Protein AF-A0A382C1T0-F1 (afdb_monomer)

Mean predicted aligned error: 5.66 Å

Secondary structure (DSSP, 8-state):
---HHHHHHHHHHHHHHHHTT---EEEEEE-TT--EEEEEE-HHHHH--

Sequence (49 aa):
MTTKQDKAAIEYVLHTAREEDVKFIRLWFSDILGNMKGIAITVEELEDA

Radius of gyration: 12.76 Å; Cα contacts (8 Å, |Δi|>4): 39; chains: 1; bounding box: 29×19×31 Å

Structure (mmCIF, N/CA/C/O backbone):
data_AF-A0A382C1T0-F1
#
_entry.id   AF-A0A382C1T0-F1
#
loop_
_atom_site.group_PDB
_atom_site.id
_atom_site.type_symbol
_atom_site.label_atom_id
_atom_site.label_alt_id
_atom_site.label_comp_id
_atom_site.label_asym_id
_atom_site.label_entity_id
_atom_site.label_seq_id
_atom_site.pdbx_PDB_ins_code
_atom_site.Cartn_x
_atom_site.Cartn_y
_atom_site.Cartn_z
_atom_site.occupancy
_atom_site.B_iso_or_equiv
_atom_site.auth_seq_id
_atom_site.auth_comp_id
_atom_site.auth_asym_id
_atom_site.auth_atom_id
_atom_site.pdbx_PDB_model_num
ATOM 1 N N . MET A 1 1 ? 10.736 -10.273 10.251 1.00 50.59 1 MET A N 1
ATOM 2 C CA . MET A 1 1 ? 10.961 -9.729 11.607 1.00 50.59 1 MET A CA 1
ATOM 3 C C . MET A 1 1 ? 10.219 -8.409 11.673 1.00 50.59 1 MET A C 1
ATOM 5 O O . MET A 1 1 ? 10.755 -7.412 11.221 1.00 50.59 1 MET A O 1
ATOM 9 N N . THR A 1 2 ? 8.968 -8.423 12.125 1.00 51.00 2 THR A N 1
ATOM 10 C CA . THR A 1 2 ? 8.149 -7.210 12.249 1.00 51.00 2 THR A CA 1
ATOM 11 C C . THR A 1 2 ? 8.493 -6.577 13.588 1.00 51.00 2 THR A C 1
ATOM 13 O O . THR A 1 2 ? 8.293 -7.191 14.640 1.00 51.00 2 THR A O 1
ATOM 16 N N . THR A 1 3 ? 9.119 -5.409 13.560 1.00 62.50 3 THR A N 1
ATOM 17 C CA . THR A 1 3 ? 9.481 -4.687 14.776 1.00 62.50 3 THR A CA 1
ATOM 18 C C . THR A 1 3 ? 8.224 -4.077 15.392 1.00 62.50 3 THR A C 1
ATOM 20 O O . THR A 1 3 ? 7.228 -3.828 14.717 1.00 62.50 3 THR A O 1
ATOM 23 N N . LYS A 1 4 ? 8.228 -3.853 16.708 1.00 61.69 4 LYS A N 1
ATOM 24 C CA . LYS A 1 4 ? 7.059 -3.350 17.454 1.00 61.69 4 LYS A CA 1
ATOM 25 C C . LYS A 1 4 ? 6.527 -2.002 16.916 1.00 61.69 4 LYS A C 1
ATOM 27 O O . LYS A 1 4 ? 5.367 -1.686 17.153 1.00 61.69 4 LYS A O 1
ATOM 32 N N . GLN A 1 5 ? 7.355 -1.241 16.190 1.00 64.25 5 GLN A N 1
ATOM 33 C CA . GLN A 1 5 ? 6.974 0.008 15.521 1.00 64.25 5 GLN A CA 1
ATOM 34 C C . GLN A 1 5 ? 6.112 -0.201 14.269 1.00 64.25 5 GLN A C 1
ATOM 36 O O . GLN A 1 5 ? 5.228 0.613 14.017 1.00 64.25 5 GLN A O 1
ATOM 41 N N . ASP A 1 6 ? 6.308 -1.295 13.532 1.00 75.62 6 ASP A N 1
ATOM 42 C CA . ASP A 1 6 ? 5.613 -1.532 12.260 1.00 75.62 6 ASP A CA 1
ATOM 43 C C . ASP A 1 6 ? 4.106 -1.735 12.482 1.00 75.62 6 ASP A C 1
ATOM 45 O O . ASP A 1 6 ? 3.284 -1.222 11.730 1.00 75.62 6 ASP A O 1
ATOM 49 N N . LYS A 1 7 ? 3.725 -2.395 13.586 1.00 80.56 7 LYS A N 1
ATOM 50 C CA . LYS A 1 7 ? 2.311 -2.583 13.956 1.00 80.56 7 LYS A CA 1
ATOM 51 C C . LYS A 1 7 ? 1.588 -1.271 14.258 1.00 80.56 7 LYS A C 1
ATOM 53 O O . LYS A 1 7 ? 0.457 -1.102 13.822 1.00 80.56 7 LYS A O 1
ATOM 58 N N . ALA A 1 8 ? 2.234 -0.351 14.975 1.00 86.12 8 ALA A N 1
ATOM 59 C CA . ALA A 1 8 ? 1.621 0.928 15.332 1.00 86.12 8 ALA A CA 1
ATOM 60 C C . ALA A 1 8 ? 1.376 1.808 14.096 1.00 86.12 8 ALA A C 1
ATOM 62 O O . ALA A 1 8 ? 0.360 2.492 14.014 1.00 86.12 8 ALA A O 1
ATOM 63 N N . ALA A 1 9 ? 2.288 1.768 13.119 1.00 86.88 9 ALA A N 1
ATOM 64 C CA . ALA A 1 9 ? 2.122 2.484 11.859 1.00 86.88 9 ALA A CA 1
ATOM 65 C C . ALA A 1 9 ? 0.980 1.901 11.012 1.00 86.88 9 ALA A C 1
ATOM 67 O O . ALA A 1 9 ? 0.172 2.660 10.483 1.00 86.88 9 ALA A O 1
ATOM 68 N N . ILE A 1 10 ? 0.885 0.569 10.920 1.00 85.50 10 ILE A N 1
ATOM 69 C CA . ILE A 1 10 ? -0.194 -0.113 10.185 1.00 85.50 10 ILE A CA 1
ATOM 70 C C . ILE A 1 10 ? -1.559 0.227 10.796 1.00 85.50 10 ILE A C 1
ATOM 72 O O . ILE A 1 10 ? -2.463 0.652 10.081 1.00 85.50 10 ILE A O 1
ATOM 76 N N . GLU A 1 11 ? -1.693 0.119 12.119 1.00 88.12 11 GLU A N 1
ATOM 77 C CA . GLU A 1 11 ? -2.942 0.424 12.827 1.00 88.12 11 GLU A CA 1
ATOM 78 C C . GLU A 1 11 ? -3.356 1.894 12.657 1.00 88.12 11 GLU A C 1
ATOM 80 O O . GLU A 1 11 ? -4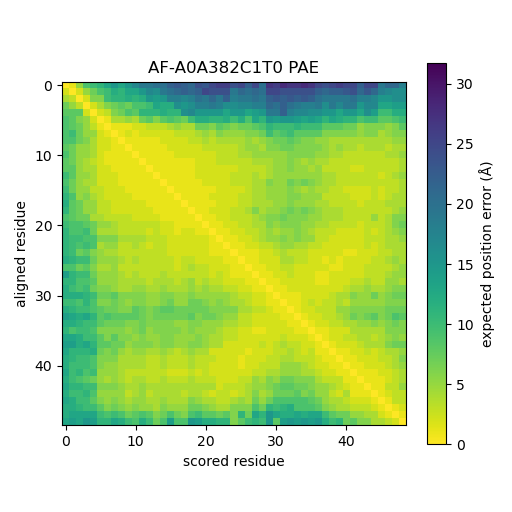.525 2.183 12.403 1.00 88.12 11 GLU A O 1
ATOM 85 N N . TYR A 1 12 ? -2.395 2.823 12.700 1.00 90.88 12 TYR A N 1
ATOM 86 C CA . TYR A 1 12 ? -2.646 4.242 12.443 1.00 90.88 12 TYR A CA 1
ATOM 87 C C . TYR A 1 12 ? -3.200 4.498 11.034 1.00 90.88 12 TYR A C 1
ATOM 89 O O . TYR A 1 12 ? -4.170 5.244 10.876 1.00 90.88 12 TYR A O 1
ATOM 97 N N . VAL A 1 13 ? -2.610 3.873 10.009 1.00 89.38 13 VAL A N 1
ATOM 98 C CA . VAL A 1 13 ? -3.053 4.038 8.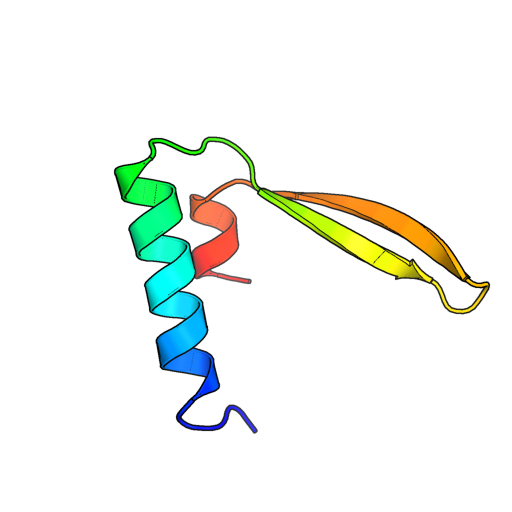615 1.00 89.38 13 VAL A CA 1
ATOM 99 C C . VAL A 1 13 ? -4.446 3.442 8.413 1.00 89.38 13 VAL A C 1
ATOM 101 O O . VAL A 1 13 ? -5.294 4.092 7.805 1.00 89.38 13 VAL A O 1
ATOM 104 N N . LEU A 1 14 ? -4.707 2.250 8.958 1.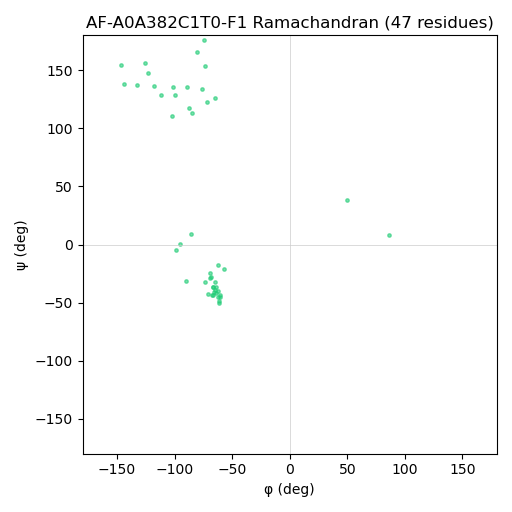00 89.25 14 LEU A N 1
ATOM 105 C CA . LEU A 1 14 ? -6.012 1.589 8.870 1.00 89.25 14 LEU A CA 1
ATOM 106 C C . LEU A 1 14 ? -7.116 2.393 9.558 1.00 89.25 14 LEU A C 1
ATOM 108 O O . LEU A 1 14 ? -8.192 2.578 8.991 1.00 89.25 14 LEU A O 1
ATOM 112 N N . HIS A 1 15 ? -6.844 2.904 10.760 1.00 92.06 15 HIS A N 1
ATOM 113 C CA . HIS A 1 15 ? -7.790 3.736 11.493 1.00 92.06 15 HIS A CA 1
ATOM 114 C C . HIS A 1 15 ? -8.123 5.013 10.716 1.00 92.06 15 HIS A C 1
ATOM 116 O O . HIS A 1 15 ? -9.293 5.281 10.457 1.00 92.06 15 HIS A O 1
ATOM 122 N N . THR A 1 16 ? -7.098 5.731 10.249 1.00 93.50 16 THR A N 1
ATOM 123 C CA . THR A 1 16 ? -7.272 6.966 9.470 1.00 93.50 16 THR A CA 1
ATOM 124 C C . THR A 1 16 ? -8.051 6.710 8.176 1.00 93.50 16 THR A C 1
ATOM 126 O O . THR A 1 16 ? -8.964 7.458 7.840 1.00 93.50 16 THR A O 1
ATOM 129 N N . ALA A 1 17 ? -7.740 5.630 7.450 1.00 91.25 17 ALA A N 1
ATOM 130 C CA . ALA A 1 17 ? -8.434 5.291 6.208 1.00 91.25 17 ALA A CA 1
ATOM 131 C C . ALA A 1 17 ? -9.924 4.976 6.431 1.00 91.25 17 ALA A C 1
ATOM 133 O O .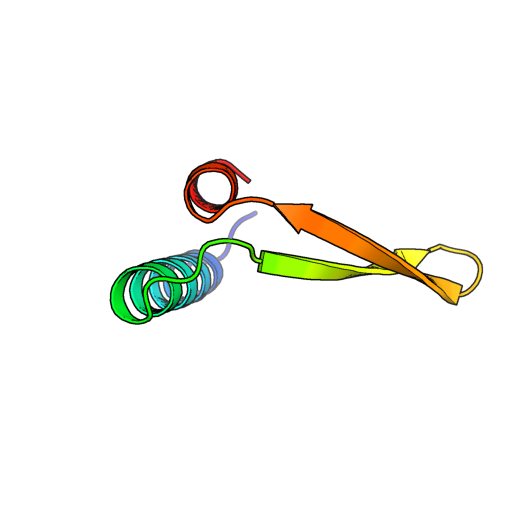 ALA A 1 17 ? -10.755 5.341 5.599 1.00 91.25 17 ALA A O 1
ATOM 134 N N . ARG A 1 18 ? -10.263 4.326 7.554 1.00 90.00 18 ARG A N 1
ATOM 135 C CA . ARG A 1 18 ? -11.651 4.043 7.948 1.00 90.00 18 ARG A CA 1
ATOM 136 C C . ARG A 1 18 ? -12.397 5.312 8.379 1.00 90.00 18 ARG A C 1
ATOM 138 O O . ARG A 1 18 ? -13.550 5.472 7.989 1.00 90.00 18 ARG A O 1
ATOM 145 N N . GLU A 1 19 ? -11.769 6.197 9.157 1.00 94.56 19 GLU A N 1
ATOM 146 C CA . GLU A 1 19 ? -12.390 7.457 9.608 1.00 94.56 19 GLU A CA 1
ATOM 147 C C . GLU A 1 19 ? -12.695 8.412 8.446 1.00 94.56 19 GLU A C 1
ATOM 149 O O . GLU A 1 19 ? -13.762 9.022 8.411 1.00 94.56 19 GLU A O 1
ATOM 154 N N . GLU A 1 20 ? -11.800 8.485 7.462 1.00 93.69 20 GLU A N 1
ATOM 155 C CA . GLU A 1 20 ? -11.930 9.357 6.286 1.00 93.69 20 GLU A CA 1
ATOM 156 C C . GLU A 1 20 ? -12.754 8.727 5.137 1.00 93.69 20 GLU A C 1
ATOM 158 O O . GLU A 1 20 ? -12.790 9.260 4.028 1.00 93.69 20 GLU A O 1
ATOM 163 N N . ASP A 1 21 ? -13.407 7.581 5.376 1.00 91.31 21 ASP A N 1
ATOM 164 C CA . ASP A 1 21 ? -14.186 6.805 4.392 1.00 91.31 21 ASP A CA 1
ATOM 165 C C . ASP A 1 21 ? -13.436 6.530 3.067 1.00 91.31 21 ASP A C 1
ATOM 167 O O . ASP A 1 21 ? -14.000 6.551 1.964 1.00 91.31 21 ASP A O 1
ATOM 171 N N . VAL A 1 22 ? -12.129 6.266 3.160 1.00 91.50 22 VAL A N 1
ATOM 172 C CA . VAL A 1 22 ? -11.282 5.973 2.000 1.00 91.50 22 VAL A CA 1
ATOM 173 C C . VAL A 1 22 ? -11.738 4.663 1.363 1.00 91.50 22 VAL A C 1
ATOM 175 O O . VAL A 1 22 ? -11.813 3.628 2.012 1.00 91.50 22 VAL A O 1
ATOM 178 N N . LYS A 1 23 ? -12.019 4.684 0.056 1.00 88.88 23 LYS A N 1
ATOM 179 C CA . LYS A 1 23 ? -12.431 3.475 -0.683 1.00 88.88 23 LYS A CA 1
ATOM 180 C C . LYS A 1 23 ? -11.259 2.699 -1.278 1.00 88.88 23 LYS A C 1
ATOM 182 O O . LYS A 1 23 ? -11.332 1.484 -1.412 1.00 88.88 23 LYS A O 1
ATOM 187 N N . PHE A 1 24 ? -10.192 3.404 -1.654 1.00 90.19 24 PHE A N 1
ATOM 188 C CA . PHE A 1 24 ? -9.037 2.820 -2.331 1.00 90.19 24 PHE A CA 1
ATOM 189 C C . PHE A 1 24 ? -7.741 3.480 -1.884 1.00 90.19 24 PHE A C 1
ATOM 191 O O . PHE A 1 24 ? -7.641 4.706 -1.828 1.00 90.19 24 PHE A O 1
ATOM 198 N N . ILE A 1 25 ? -6.722 2.657 -1.666 1.00 90.94 25 ILE A N 1
ATOM 199 C CA . ILE A 1 25 ? -5.360 3.077 -1.357 1.00 90.94 25 ILE A CA 1
ATOM 200 C C . ILE A 1 25 ? -4.484 2.719 -2.547 1.00 90.94 25 ILE A C 1
ATOM 202 O O . ILE A 1 25 ? -4.502 1.590 -3.036 1.00 90.94 25 ILE A O 1
ATOM 206 N N . ARG A 1 26 ? -3.715 3.696 -3.038 1.00 92.25 26 ARG A N 1
ATOM 207 C CA . ARG A 1 26 ? -2.771 3.472 -4.132 1.00 92.25 26 ARG A CA 1
ATOM 208 C C . ARG A 1 26 ? -1.353 3.365 -3.593 1.00 92.25 26 ARG A C 1
ATOM 210 O O . ARG A 1 26 ? -0.776 4.358 -3.157 1.00 92.25 26 ARG A O 1
ATOM 217 N N . LEU A 1 27 ? -0.801 2.162 -3.660 1.00 91.88 27 LEU A N 1
ATOM 218 C CA . LEU A 1 27 ? 0.568 1.861 -3.271 1.00 91.88 27 LEU A CA 1
ATOM 219 C C . LEU A 1 27 ? 1.491 2.099 -4.459 1.00 91.88 27 LEU A C 1
ATOM 221 O O . LEU A 1 27 ? 1.358 1.438 -5.489 1.00 91.88 27 LEU A O 1
ATOM 225 N N . TRP A 1 28 ? 2.419 3.041 -4.313 1.00 94.69 28 TRP A N 1
ATOM 226 C CA . TRP A 1 28 ? 3.418 3.361 -5.327 1.00 94.69 28 TRP A CA 1
ATOM 227 C C . TRP A 1 28 ? 4.761 2.733 -4.980 1.00 94.69 28 TRP A C 1
ATOM 229 O O . TRP A 1 28 ? 5.227 2.835 -3.847 1.00 94.69 28 TRP A O 1
ATOM 239 N N . PHE A 1 29 ? 5.411 2.134 -5.970 1.00 94.44 29 PHE A N 1
ATOM 240 C CA . PHE A 1 29 ? 6.763 1.606 -5.842 1.00 94.44 29 PHE A CA 1
ATOM 241 C C . PHE A 1 29 ? 7.524 1.753 -7.159 1.00 94.44 29 PHE A C 1
ATOM 2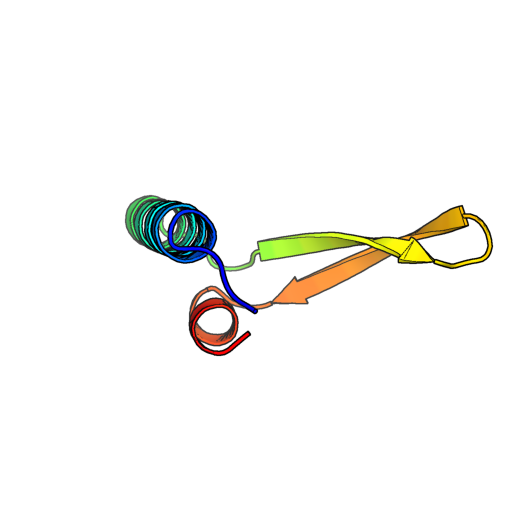43 O O . PHE A 1 29 ? 6.935 1.808 -8.238 1.00 94.44 29 PHE A O 1
ATOM 250 N N . SER A 1 30 ? 8.848 1.823 -7.077 1.00 96.25 30 SER A N 1
ATOM 251 C CA . SER A 1 30 ? 9.720 1.741 -8.247 1.00 96.25 30 SER A CA 1
ATOM 252 C C . SER A 1 30 ? 10.088 0.287 -8.518 1.00 96.25 30 SER A C 1
ATOM 254 O O . SER A 1 30 ? 10.458 -0.434 -7.590 1.00 96.25 30 SER A O 1
ATOM 256 N N . ASP A 1 31 ? 10.031 -0.152 -9.774 1.00 93.50 31 ASP A N 1
ATOM 257 C CA . ASP A 1 31 ? 10.623 -1.439 -10.146 1.00 93.50 31 ASP A CA 1
ATOM 258 C C . ASP A 1 31 ? 12.161 -1.381 -10.197 1.00 93.50 31 ASP A C 1
ATOM 260 O O . ASP A 1 31 ? 12.769 -0.325 -10.024 1.00 93.50 31 ASP A O 1
ATOM 264 N N . ILE A 1 32 ? 12.807 -2.527 -10.439 1.00 94.88 32 ILE A N 1
ATOM 265 C CA . ILE A 1 32 ? 14.277 -2.637 -10.492 1.00 94.88 32 ILE A CA 1
ATOM 266 C C . ILE A 1 32 ? 14.919 -1.798 -11.608 1.00 94.88 32 ILE A C 1
ATOM 268 O O . ILE A 1 32 ? 16.121 -1.554 -11.571 1.00 94.88 32 ILE A O 1
ATOM 272 N N . LEU A 1 33 ? 14.134 -1.380 -12.604 1.00 96.12 33 LEU A N 1
ATOM 273 C CA . LEU A 1 33 ? 14.571 -0.513 -13.696 1.00 96.12 33 LEU A CA 1
ATOM 274 C C . LEU A 1 33 ? 14.261 0.966 -13.406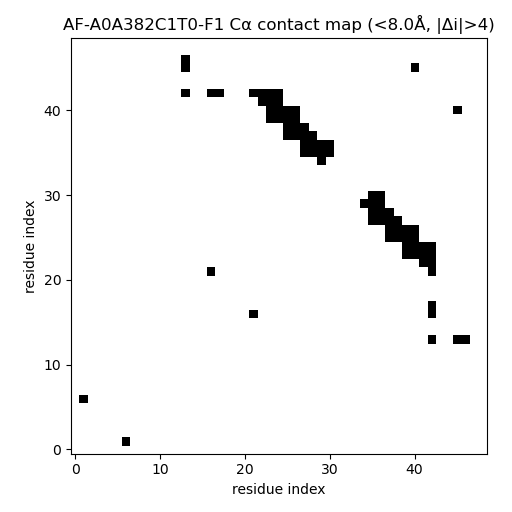 1.00 96.12 33 LEU A C 1
ATOM 276 O O . LEU A 1 33 ? 14.574 1.823 -14.227 1.00 96.12 33 LEU A O 1
ATOM 280 N N . GLY A 1 34 ? 13.666 1.275 -12.249 1.00 93.06 34 GLY A N 1
ATOM 281 C CA . GLY A 1 34 ? 13.337 2.628 -11.808 1.00 93.06 34 GLY A CA 1
ATOM 282 C C . GLY A 1 34 ? 11.989 3.153 -12.302 1.00 93.06 34 GLY A C 1
ATOM 283 O O . GLY A 1 34 ? 11.686 4.325 -12.087 1.00 93.06 34 GLY A O 1
ATOM 284 N N . ASN A 1 35 ? 11.155 2.326 -12.940 1.00 95.62 35 ASN A N 1
ATOM 285 C CA . ASN A 1 35 ? 9.841 2.778 -13.393 1.00 95.62 35 ASN A CA 1
ATOM 286 C C . ASN A 1 35 ? 8.867 2.861 -12.217 1.00 95.62 35 ASN A C 1
ATOM 288 O O . ASN A 1 35 ? 8.751 1.915 -11.435 1.00 95.62 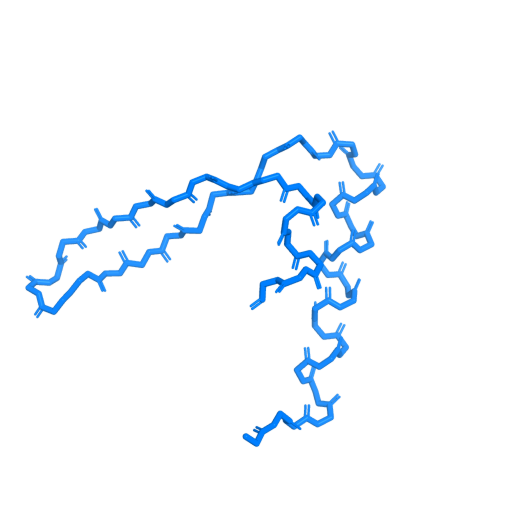35 ASN A O 1
ATOM 292 N N . MET A 1 36 ? 8.118 3.962 -12.132 1.00 95.88 36 MET A N 1
ATOM 293 C CA . MET A 1 36 ? 7.051 4.125 -11.146 1.00 95.88 36 MET A CA 1
ATOM 294 C C . MET A 1 36 ? 5.859 3.235 -11.503 1.00 95.88 36 MET A C 1
ATOM 296 O O . MET A 1 36 ? 5.278 3.351 -12.583 1.00 95.88 36 MET A O 1
ATOM 300 N N . LYS A 1 37 ? 5.479 2.362 -10.575 1.00 93.06 37 LYS A N 1
ATOM 301 C CA . LYS A 1 37 ? 4.312 1.487 -10.663 1.00 93.06 37 LYS A CA 1
ATOM 302 C C . LYS A 1 37 ? 3.395 1.734 -9.479 1.00 93.06 37 LYS A C 1
ATOM 304 O O . LYS A 1 37 ? 3.852 2.084 -8.395 1.00 93.06 37 LYS A O 1
ATOM 309 N N . GLY A 1 38 ? 2.098 1.571 -9.711 1.00 93.38 38 GLY A N 1
ATOM 310 C CA . GLY A 1 38 ? 1.065 1.750 -8.701 1.00 93.38 38 GLY A CA 1
ATOM 311 C C . GLY A 1 38 ? 0.090 0.583 -8.710 1.00 93.38 38 GLY A C 1
ATOM 312 O O . GLY A 1 38 ? -0.329 0.158 -9.786 1.00 93.38 38 GLY A O 1
ATOM 313 N N . ILE A 1 39 ? -0.286 0.092 -7.532 1.00 92.88 39 ILE A N 1
ATOM 314 C CA . ILE A 1 39 ? -1.379 -0.873 -7.352 1.00 92.88 39 ILE A CA 1
ATOM 315 C C . ILE A 1 39 ? -2.446 -0.209 -6.487 1.00 92.88 39 ILE A C 1
ATOM 317 O O . ILE A 1 39 ? -2.117 0.480 -5.523 1.00 92.88 39 ILE A O 1
ATOM 321 N N . ALA A 1 40 ? -3.713 -0.370 -6.861 1.00 92.25 40 ALA A N 1
ATOM 322 C CA . ALA A 1 40 ? -4.844 0.066 -6.053 1.00 92.25 40 ALA A CA 1
ATOM 323 C C . ALA A 1 40 ? -5.406 -1.138 -5.294 1.00 92.25 40 ALA A C 1
ATOM 325 O O . ALA A 1 40 ? -5.678 -2.160 -5.919 1.00 92.25 40 ALA A O 1
ATOM 326 N 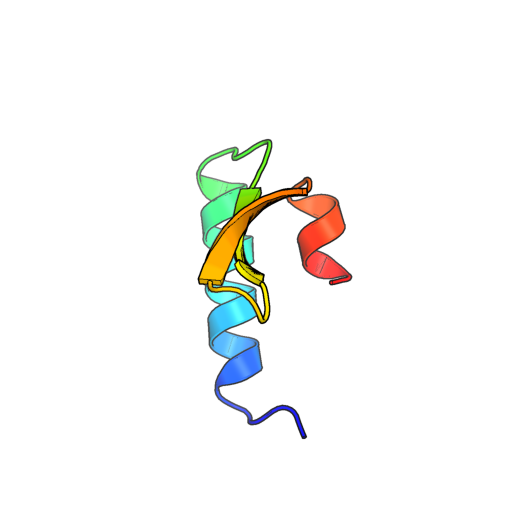N . ILE A 1 41 ? -5.567 -0.989 -3.984 1.00 90.56 41 ILE A N 1
ATOM 327 C CA . ILE A 1 41 ? -6.193 -1.968 -3.087 1.00 90.56 41 ILE A CA 1
ATOM 328 C C . ILE A 1 41 ? -7.317 -1.291 -2.305 1.00 90.56 41 ILE A C 1
ATOM 330 O O . ILE A 1 41 ? -7.309 -0.062 -2.158 1.00 90.56 41 ILE A O 1
ATOM 334 N N . THR A 1 42 ? -8.286 -2.058 -1.820 1.00 90.31 42 THR A N 1
ATOM 335 C CA . THR A 1 42 ? -9.304 -1.527 -0.903 1.00 90.31 42 THR A CA 1
ATOM 336 C C . THR A 1 42 ? -8.771 -1.458 0.530 1.00 90.31 42 THR A C 1
ATOM 338 O O . THR A 1 42 ? -7.720 -2.015 0.850 1.00 90.31 42 THR A O 1
ATOM 341 N N . VAL A 1 43 ? -9.471 -0.735 1.409 1.00 85.69 43 VAL A N 1
ATOM 342 C CA . VAL A 1 43 ? -9.092 -0.653 2.832 1.00 85.69 43 VAL A CA 1
ATOM 343 C C . VAL A 1 43 ? -9.226 -2.014 3.515 1.00 85.69 43 VAL A C 1
ATOM 345 O O . VAL A 1 43 ? -8.430 -2.337 4.387 1.00 85.69 43 VAL A O 1
ATOM 348 N N . GLU A 1 44 ? -10.184 -2.833 3.085 1.00 83.88 44 GLU A N 1
ATOM 349 C CA . GLU A 1 44 ? -10.370 -4.201 3.571 1.00 83.88 44 GLU A CA 1
ATOM 350 C C . GLU A 1 44 ? -9.193 -5.104 3.185 1.00 83.88 44 GLU A C 1
ATOM 352 O O . GLU A 1 44 ? -8.724 -5.879 4.010 1.00 83.88 44 GLU A O 1
ATOM 357 N N . GLU A 1 45 ? -8.670 -4.972 1.963 1.00 83.69 45 GLU A N 1
ATOM 358 C CA . GLU A 1 45 ? -7.493 -5.724 1.509 1.00 83.69 45 GLU A CA 1
ATOM 359 C C . GLU A 1 45 ? -6.200 -5.278 2.209 1.00 83.69 45 GLU A C 1
ATOM 361 O O . GLU A 1 45 ? -5.257 -6.061 2.302 1.00 83.69 45 GLU A O 1
ATOM 366 N N . LEU A 1 46 ? -6.139 -4.036 2.710 1.00 81.44 46 LEU A N 1
ATOM 367 C CA . LEU A 1 46 ? -4.970 -3.522 3.428 1.00 81.44 46 LEU A CA 1
ATOM 368 C C . LEU A 1 46 ? -4.770 -4.201 4.796 1.00 81.44 46 LEU A C 1
ATOM 37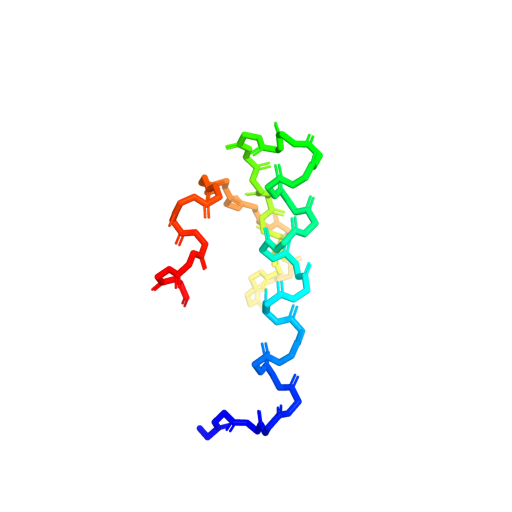0 O O . LEU A 1 46 ? -3.637 -4.269 5.262 1.00 81.44 46 LEU A O 1
ATOM 374 N N . GLU A 1 47 ? -5.826 -4.696 5.448 1.00 74.81 47 GLU A N 1
ATOM 375 C CA . GLU A 1 47 ? -5.697 -5.358 6.761 1.00 74.81 47 GLU A CA 1
ATOM 376 C C . GLU A 1 47 ? -4.978 -6.707 6.688 1.00 74.81 47 GLU A C 1
ATOM 378 O O . GLU A 1 47 ? -4.310 -7.098 7.648 1.00 74.81 47 GLU A O 1
ATOM 383 N N . ASP A 1 48 ? -5.093 -7.381 5.543 1.00 73.75 48 ASP A N 1
ATOM 384 C CA . ASP A 1 48 ? -4.516 -8.701 5.285 1.00 73.75 48 ASP A CA 1
ATOM 385 C C . ASP A 1 48 ? -3.184 -8.644 4.498 1.00 73.75 48 ASP A C 1
ATOM 387 O O . ASP A 1 48 ? -2.564 -9.691 4.280 1.00 73.75 48 ASP A O 1
ATOM 391 N N . ALA A 1 49 ? -2.748 -7.452 4.062 1.00 68.94 49 ALA A N 1
ATOM 392 C CA . ALA A 1 49 ? -1.538 -7.214 3.258 1.00 68.94 49 ALA A CA 1
ATOM 393 C C . ALA A 1 49 ? -0.247 -7.121 4.095 1.00 68.94 49 ALA A C 1
ATOM 395 O O . ALA A 1 49 ? 0.777 -7.695 3.647 1.00 68.94 49 ALA A O 1
#

pLDDT: mean 85.99, std 11.33, range [50.59, 96.25]

Solvent-accessible surface area (backbone atoms only — not comparable to full-atom values): 3134 Å² total; per-residue (Å²): 136,84,54,83,64,58,57,57,52,51,51,51,52,53,51,51,36,60,76,71,67,50,67,65,48,74,52,73,47,64,48,99,87,65,51,83,44,74,49,79,42,40,60,75,57,58,78,80,106

Nearest PDB structures (foldseek):
  3ng0-assembly1_A  TM=9.340E-01  e=1.543E-01  Synechocystis sp. PCC 6803
  4gs5-assembly1_A  TM=4.667E-01  e=1.604E+00  Dyadobacter fermentans DSM 18053
  4zbp-assembly1_A  TM=3.948E-01  e=6.378E-01  Arabidopsis thaliana
  6x35-assembly1_B  TM=4.310E-01  e=3.262E+00  Sus scrofa
  7tdj-assembly1_D  TM=4.183E-01  e=4.651E+00  Oryctolagus cuniculus

InterPro domains:
  IPR036651 Glutamine synthetase, N-terminal domain superfamily [G3DSA:3.10.20.70] (1-49)
  IPR036651 Glutamine synthetase, N-terminal domain superfamily [SSF54368] (11-48)

Foldseek 3Di:
DQDPVNVVVLVVVLVVCVVVVPQWDWDWDADPVRDIDIDIDGSVVSVVD

Organism: NCBI:txid408172